Protein AF-A0A2D4EXK9-F1 (afdb_monomer_lite)

Foldseek 3Di:
DPDDDDDPDDDAAADPCLVPPRDPCVLPDLHHSDPLLSLVLVCCVVVVDDPVRLQVVLVVVVVVVVVCVVDPDDDDDDDPDVCPVSNLKNKDKAFQVCVVVVDGWHCDPVQQATPDPVGHGRDPVRIWMWIDHPVRRDTDTHHPNDPCPDDDPDD

Radius of gyration: 18.25 Å; chains: 1; bounding box: 53×38×49 Å

pLDDT: mean 78.64, std 18.6, range [35.91, 97.44]

Organism: Micrurus corallinus (NCBI:txid54390)

Sequence (155 aa):
SKIRQFQEHFQFDVCRHEVRYGCLREDSCHFAHSFIELKVWLLQQYSGMTHEDIVQESKKFWQQMEAHAGKANNNMASARTPISNTFDLQMKFVCGQCWRNGQVVEPDKDLKYCSAKAHHCWTKERRVLLVMSKAKKKWVSVRPLPSIRNFPQQY

Secondary structure (DSSP, 8-state):
--PPP--SS----B-HHHHHH--TTGGG-SSBSSHHHHHHHHHHHHH---HHHHHHHHHHHHHHHHHHHTT--S-------TTTTTSSEEEEEEEHHHHHTT----B-TTSSBBSSTT--B--TTTEEEEEEETTT---EEEPPPP---------

Structure (mmCIF, N/CA/C/O backbone):
data_AF-A0A2D4EXK9-F1
#
_entry.id   AF-A0A2D4EXK9-F1
#
loop_
_atom_site.group_PDB
_atom_site.id
_atom_site.type_symbol
_atom_site.label_atom_id
_atom_site.label_alt_id
_atom_site.label_comp_id
_atom_site.label_asym_id
_atom_site.label_entity_id
_atom_site.label_seq_id
_atom_site.pdbx_PDB_ins_code
_atom_site.Cartn_x
_atom_site.Cartn_y
_atom_site.Cartn_z
_atom_site.occupancy
_atom_site.B_iso_or_equiv
_atom_site.auth_seq_id
_atom_site.auth_comp_id
_atom_site.auth_asym_id
_atom_site.auth_atom_id
_atom_site.pdbx_PDB_model_num
ATOM 1 N N . SER A 1 1 ? -33.416 5.804 -0.409 1.00 42.03 1 SER A N 1
ATOM 2 C CA . SER A 1 1 ? -31.988 6.178 -0.365 1.00 42.03 1 SER A CA 1
ATOM 3 C C . SER A 1 1 ? -31.678 6.817 0.976 1.00 42.03 1 SER A C 1
ATOM 5 O O . SER A 1 1 ? -32.310 7.809 1.300 1.00 42.03 1 SER A O 1
ATOM 7 N N . LYS A 1 2 ? -30.800 6.230 1.804 1.00 47.56 2 LYS A N 1
ATOM 8 C CA . LYS A 1 2 ? -30.391 6.857 3.075 1.00 47.56 2 LYS A CA 1
ATOM 9 C C . LYS A 1 2 ? -29.375 7.952 2.753 1.00 47.56 2 LYS A C 1
ATOM 11 O O . LYS A 1 2 ? -28.249 7.641 2.373 1.00 47.56 2 LYS A O 1
ATOM 16 N N . ILE A 1 3 ? -29.815 9.204 2.821 1.00 54.78 3 ILE A N 1
ATOM 17 C CA . ILE A 1 3 ? -28.968 10.381 2.614 1.00 54.78 3 ILE A CA 1
ATOM 18 C C . ILE A 1 3 ? -27.988 10.438 3.792 1.00 54.78 3 ILE A C 1
ATOM 20 O O . ILE A 1 3 ? -28.413 10.423 4.947 1.00 54.78 3 ILE A O 1
ATOM 24 N N . ARG A 1 4 ? -26.680 10.405 3.509 1.00 56.69 4 ARG A N 1
ATOM 25 C CA . ARG A 1 4 ? -25.647 10.565 4.541 1.00 56.69 4 ARG A CA 1
ATOM 26 C C . ARG A 1 4 ? -25.551 12.048 4.911 1.00 56.69 4 ARG A C 1
ATOM 28 O O . ARG A 1 4 ? -25.691 12.910 4.051 1.00 56.69 4 ARG A O 1
ATOM 35 N N . GLN A 1 5 ? -25.338 12.321 6.193 1.00 47.66 5 GLN A N 1
ATOM 36 C CA . GLN A 1 5 ? -25.198 13.667 6.745 1.00 47.66 5 GLN A CA 1
ATOM 37 C C . GLN A 1 5 ? -23.952 14.348 6.152 1.00 47.66 5 GLN A C 1
ATOM 39 O O . GLN A 1 5 ? -22.886 13.733 6.113 1.00 47.66 5 GLN A O 1
ATOM 44 N N . PHE A 1 6 ? -24.095 15.587 5.675 1.00 45.97 6 PHE A N 1
ATOM 45 C CA . PHE A 1 6 ? -22.991 16.384 5.135 1.00 45.97 6 PHE A CA 1
ATOM 46 C C . PHE A 1 6 ? -22.005 16.699 6.267 1.00 45.97 6 PHE A C 1
ATOM 48 O O . PHE A 1 6 ? -22.327 17.452 7.184 1.00 45.97 6 PHE A O 1
ATOM 55 N N . GLN A 1 7 ? -20.830 16.073 6.239 1.00 49.00 7 GLN A N 1
ATOM 56 C CA . GLN A 1 7 ? -19.702 16.442 7.090 1.00 49.00 7 GLN A CA 1
ATOM 57 C C . GLN A 1 7 ? -18.693 17.202 6.231 1.00 49.00 7 GLN A C 1
ATOM 59 O O . GLN A 1 7 ? -18.334 16.731 5.156 1.00 49.00 7 GLN A O 1
ATOM 64 N N . GLU A 1 8 ? -18.217 18.354 6.714 1.00 44.00 8 GLU A N 1
ATOM 65 C CA . GLU A 1 8 ? -17.171 19.159 6.050 1.00 44.00 8 GLU A CA 1
ATOM 66 C C . GLU A 1 8 ? -15.844 18.402 5.868 1.00 44.00 8 GLU A C 1
ATOM 68 O O . GLU A 1 8 ? -14.995 18.800 5.075 1.00 44.00 8 GLU A O 1
ATOM 73 N N . HIS A 1 9 ? -15.670 17.287 6.580 1.00 51.09 9 HIS A N 1
ATOM 74 C CA . HIS A 1 9 ? -14.499 16.431 6.497 1.00 51.09 9 HIS A CA 1
ATOM 75 C C . HIS A 1 9 ? -14.706 15.370 5.414 1.00 51.09 9 HIS A C 1
ATOM 77 O O . HIS A 1 9 ? -15.666 14.599 5.449 1.00 51.09 9 HIS A O 1
ATOM 83 N N . PHE A 1 10 ? -13.781 15.338 4.456 1.00 58.25 10 PHE A N 1
ATOM 84 C CA . PHE A 1 10 ? -13.729 14.406 3.333 1.00 58.25 10 PHE A CA 1
ATOM 85 C C . PHE A 1 10 ? -14.131 12.975 3.720 1.00 58.25 10 PHE A C 1
ATOM 87 O O . PHE A 1 10 ? -13.501 12.337 4.565 1.00 58.25 10 PHE A O 1
ATOM 94 N N . GLN A 1 11 ? -15.177 12.447 3.082 1.00 66.06 11 GLN A N 1
ATOM 95 C CA . GLN A 1 11 ? -15.652 11.098 3.364 1.00 66.06 11 GLN A CA 1
ATOM 96 C C . GLN A 1 11 ? -14.914 10.082 2.488 1.00 66.06 11 GLN A C 1
ATOM 98 O O . GLN A 1 11 ? -15.2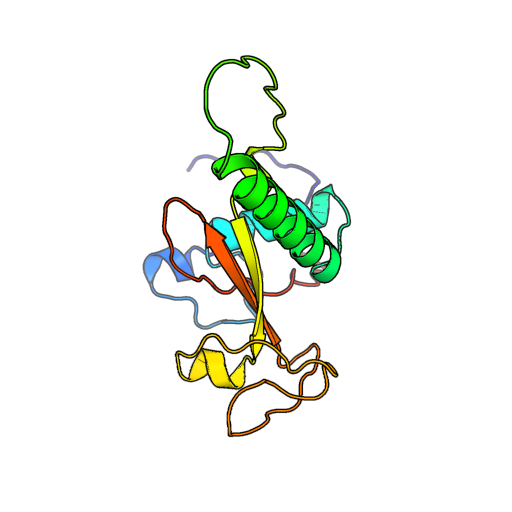44 9.895 1.317 1.00 66.06 11 GLN A O 1
ATOM 103 N N . PHE A 1 12 ? -13.936 9.380 3.062 1.00 80.44 12 PHE A N 1
ATOM 104 C CA . PHE A 1 12 ? -13.441 8.148 2.454 1.00 80.44 12 PHE A CA 1
ATOM 105 C C . PHE A 1 12 ? -14.542 7.082 2.498 1.00 80.44 12 PHE A C 1
ATOM 107 O O . PHE A 1 12 ? -15.149 6.844 3.543 1.00 80.44 12 PHE A O 1
ATOM 114 N N . ASP A 1 13 ? -14.789 6.421 1.368 1.00 88.44 13 ASP A N 1
ATOM 115 C CA . ASP A 1 13 ? -15.736 5.307 1.269 1.00 88.44 13 ASP A CA 1
ATOM 116 C C . ASP A 1 13 ? -15.156 4.190 0.388 1.00 88.44 13 ASP A C 1
ATOM 118 O O . ASP A 1 13 ? -14.157 4.367 -0.324 1.00 88.44 13 ASP A O 1
ATOM 122 N N . VAL A 1 14 ? -15.782 3.018 0.453 1.00 90.94 14 VAL A N 1
ATOM 123 C CA . VAL A 1 14 ? -15.419 1.858 -0.361 1.00 90.94 14 VAL A CA 1
ATOM 124 C C . VAL A 1 14 ? -15.911 2.048 -1.800 1.00 90.94 14 VAL A C 1
ATOM 126 O O . VAL A 1 14 ? -17.042 2.469 -2.053 1.00 90.94 14 VAL A O 1
ATOM 129 N N . CYS A 1 15 ? -15.066 1.696 -2.766 1.00 91.31 15 CYS A N 1
ATOM 130 C CA . CYS A 1 15 ? -15.364 1.737 -4.187 1.00 91.31 15 CYS A CA 1
ATOM 131 C C . CYS A 1 15 ? -16.507 0.773 -4.514 1.00 91.31 15 CYS A C 1
ATOM 133 O O . CYS A 1 15 ? -16.359 -0.447 -4.438 1.00 91.31 15 CYS A O 1
ATOM 135 N N . ARG A 1 16 ? -17.650 1.316 -4.947 1.00 91.81 16 ARG A N 1
ATOM 136 C CA . ARG A 1 16 ? -18.813 0.504 -5.342 1.00 91.81 16 ARG A CA 1
ATOM 137 C C . ARG A 1 16 ? -18.525 -0.420 -6.529 1.00 91.81 16 ARG A C 1
ATOM 139 O O . ARG A 1 16 ? -19.092 -1.505 -6.592 1.00 91.81 16 ARG A O 1
ATOM 146 N N . HIS A 1 17 ? -17.662 0.005 -7.454 1.00 92.38 17 HIS A N 1
ATOM 147 C CA . HIS A 1 17 ? -17.269 -0.808 -8.607 1.00 92.38 17 HIS A CA 1
ATOM 148 C C . HIS A 1 17 ? -16.417 -2.000 -8.179 1.00 92.38 17 HIS A C 1
ATOM 150 O O . HIS A 1 17 ? -16.689 -3.111 -8.618 1.00 92.38 17 HIS A O 1
ATOM 156 N N . GLU A 1 18 ? -15.464 -1.792 -7.264 1.00 92.50 18 GLU A N 1
ATOM 157 C CA . GLU A 1 18 ? -14.636 -2.877 -6.730 1.00 92.50 18 GLU A CA 1
ATOM 158 C C . GLU A 1 18 ? -15.495 -3.965 -6.082 1.00 92.50 18 GLU A C 1
ATOM 160 O O . GLU A 1 18 ? -15.351 -5.140 -6.399 1.00 92.50 18 GLU A O 1
ATOM 165 N N . VAL A 1 19 ? -16.454 -3.563 -5.241 1.00 86.56 19 VAL A N 1
ATOM 166 C CA . VAL A 1 19 ? -17.332 -4.496 -4.517 1.00 86.56 19 VAL A CA 1
ATOM 167 C C . VAL A 1 19 ? -18.185 -5.356 -5.456 1.00 86.56 19 VAL A C 1
ATOM 169 O O . VAL A 1 19 ? -18.559 -6.465 -5.080 1.00 86.56 19 VAL A O 1
ATOM 172 N N . ARG A 1 20 ? -18.529 -4.856 -6.650 1.00 86.56 20 ARG A N 1
ATOM 173 C CA . ARG A 1 20 ? -19.508 -5.509 -7.529 1.00 86.56 20 ARG A CA 1
ATOM 174 C C . ARG A 1 20 ? -18.901 -6.194 -8.752 1.00 86.56 20 ARG A C 1
ATOM 176 O O . ARG A 1 20 ? -19.369 -7.268 -9.111 1.00 86.56 20 ARG A O 1
ATOM 183 N N . TYR A 1 21 ? -17.909 -5.576 -9.391 1.00 88.19 21 TYR A N 1
ATOM 184 C CA . TYR A 1 21 ? -17.396 -6.000 -10.701 1.00 88.19 21 TYR A CA 1
ATOM 185 C C . TYR A 1 21 ? -15.861 -5.961 -10.815 1.00 88.19 21 TYR A C 1
ATOM 187 O O . TYR A 1 21 ? -15.330 -6.358 -11.847 1.00 88.19 21 TYR A O 1
ATOM 195 N N . GLY A 1 22 ? -15.153 -5.486 -9.784 1.00 89.06 22 GLY A N 1
ATOM 196 C CA . GLY A 1 22 ? -13.740 -5.113 -9.880 1.00 89.06 22 GLY A CA 1
ATOM 197 C C . GLY A 1 22 ? -13.561 -3.715 -10.485 1.00 89.06 22 GLY A C 1
ATOM 198 O O . GLY A 1 22 ? -14.231 -3.330 -11.448 1.00 89.06 22 GLY A O 1
ATOM 199 N N . CYS A 1 23 ? -12.692 -2.902 -9.889 1.00 92.12 23 CYS A N 1
ATOM 200 C CA . CYS A 1 23 ? -12.464 -1.532 -10.322 1.00 92.12 23 CYS A CA 1
ATOM 201 C C . CYS A 1 23 ? -11.330 -1.444 -11.350 1.00 92.12 23 CYS A C 1
ATOM 203 O O . CYS A 1 23 ? -10.160 -1.616 -11.024 1.00 92.12 23 CYS A O 1
ATOM 205 N N . LEU A 1 24 ? -11.669 -1.039 -12.576 1.00 91.31 24 LEU A N 1
ATOM 206 C CA . LEU A 1 24 ? -10.706 -0.860 -13.674 1.00 91.31 24 LEU A CA 1
ATOM 207 C C . LEU A 1 24 ? -9.762 0.343 -13.507 1.00 91.31 24 LEU A C 1
ATOM 209 O O . LEU A 1 24 ? -8.861 0.529 -14.315 1.00 91.31 24 LEU A O 1
ATOM 213 N N . ARG A 1 25 ? -9.985 1.202 -12.504 1.00 87.75 25 ARG A N 1
ATOM 214 C CA . ARG A 1 25 ? -9.104 2.354 -12.245 1.00 87.75 25 ARG A CA 1
ATOM 215 C C . ARG A 1 25 ? -7.853 1.974 -11.460 1.00 87.75 25 ARG A C 1
ATOM 217 O O . ARG A 1 25 ? -6.945 2.796 -11.405 1.00 87.75 25 ARG A O 1
ATOM 224 N N . GLU A 1 26 ? -7.822 0.786 -10.850 1.00 86.88 26 GLU A N 1
ATOM 225 C CA . GLU A 1 26 ? -6.676 0.280 -10.085 1.00 86.88 26 GLU A CA 1
ATOM 226 C C . GLU A 1 26 ? -6.121 1.349 -9.118 1.00 86.88 26 GLU A C 1
ATOM 228 O O . GLU A 1 26 ? -6.859 1.884 -8.283 1.00 86.88 26 GLU A O 1
ATOM 233 N N . ASP A 1 27 ? -4.849 1.723 -9.266 1.00 86.31 27 ASP A N 1
ATOM 234 C CA . ASP A 1 27 ? -4.174 2.722 -8.437 1.00 86.31 27 ASP A CA 1
ATOM 235 C C . ASP A 1 27 ? -4.711 4.150 -8.613 1.00 86.31 27 ASP A C 1
ATOM 237 O O . ASP A 1 27 ? -4.573 4.972 -7.710 1.00 86.31 27 ASP A O 1
ATOM 241 N N . SER A 1 28 ? -5.418 4.430 -9.710 1.00 86.81 28 SER A N 1
ATOM 242 C CA . SER A 1 28 ? -6.056 5.729 -9.975 1.00 86.81 28 SER A CA 1
ATOM 243 C C . SER A 1 28 ? -7.449 5.870 -9.341 1.00 86.81 28 SER A C 1
ATOM 245 O O . SER A 1 28 ? -8.123 6.886 -9.525 1.00 86.81 28 SER A O 1
ATOM 247 N N . CYS A 1 29 ? -7.945 4.862 -8.614 1.00 89.31 29 CYS A N 1
ATOM 248 C CA . CYS A 1 29 ? -9.229 4.966 -7.924 1.00 89.31 29 CYS A CA 1
ATOM 249 C C . CYS A 1 29 ? -9.113 5.770 -6.620 1.00 89.31 29 CYS A C 1
ATOM 251 O O . CYS A 1 29 ? -8.310 5.449 -5.749 1.00 89.31 29 CYS A O 1
ATOM 253 N N . HIS A 1 30 ? -9.974 6.771 -6.436 1.00 88.25 30 HIS A N 1
ATOM 254 C CA . HIS A 1 30 ? -9.989 7.605 -5.225 1.00 88.25 30 HIS A CA 1
ATOM 255 C C . HIS A 1 30 ? -10.789 7.002 -4.057 1.00 88.25 30 HIS A C 1
ATOM 257 O O . HIS A 1 30 ? -10.809 7.564 -2.967 1.00 88.25 30 HIS A O 1
ATOM 263 N N . PHE A 1 31 ? -11.450 5.865 -4.274 1.00 90.06 31 PHE A N 1
ATOM 264 C CA . PHE A 1 31 ? -12.186 5.133 -3.245 1.00 90.06 31 PHE A CA 1
ATOM 265 C C . PHE A 1 31 ? -11.409 3.888 -2.825 1.00 90.06 31 PHE A C 1
ATOM 267 O O . PHE A 1 31 ? -10.656 3.324 -3.622 1.00 90.06 31 PHE A O 1
ATOM 274 N N . ALA A 1 32 ? -11.621 3.428 -1.595 1.00 92.00 32 ALA A N 1
ATOM 275 C CA . ALA A 1 32 ? -10.937 2.248 -1.083 1.00 92.00 32 ALA A CA 1
ATOM 276 C C . ALA A 1 32 ? -11.484 0.964 -1.731 1.00 92.00 32 ALA A C 1
ATOM 278 O O . ALA A 1 32 ? -12.688 0.751 -1.807 1.00 92.00 32 ALA A O 1
ATOM 279 N N . HIS A 1 33 ? -10.620 0.064 -2.166 1.00 92.81 33 HIS A N 1
ATOM 280 C CA . HIS A 1 33 ? -10.930 -1.234 -2.759 1.00 92.81 33 HIS A CA 1
ATOM 281 C C . HIS A 1 33 ? -11.151 -2.325 -1.708 1.00 92.81 33 HIS A C 1
ATOM 283 O O . HIS A 1 33 ? -11.544 -3.447 -2.008 1.00 92.81 33 HIS A O 1
ATOM 289 N N . SER A 1 34 ? -10.938 -2.009 -0.433 1.00 89.94 34 SER A N 1
ATOM 290 C CA . SER A 1 34 ? -11.287 -2.905 0.659 1.00 89.94 34 SER A CA 1
ATOM 291 C C . SER A 1 34 ? -11.553 -2.137 1.947 1.00 89.94 34 SER A C 1
ATOM 293 O O . SER A 1 34 ? -11.079 -1.020 2.144 1.00 89.94 34 SER A O 1
ATOM 295 N N . PHE A 1 35 ? -12.267 -2.770 2.879 1.00 88.69 35 PHE A N 1
ATOM 296 C CA . PHE A 1 35 ? -12.443 -2.222 4.226 1.00 88.69 35 PHE A CA 1
ATOM 297 C C . PHE A 1 35 ? -11.117 -2.037 4.969 1.00 88.69 35 PHE A C 1
ATOM 299 O O . PHE A 1 35 ? -11.012 -1.154 5.814 1.00 88.69 35 PHE A O 1
ATOM 306 N N . ILE A 1 36 ? -10.117 -2.879 4.687 1.00 88.69 36 ILE A N 1
ATOM 307 C CA . ILE A 1 36 ? -8.806 -2.758 5.324 1.00 88.69 36 ILE A CA 1
ATOM 308 C C . ILE A 1 36 ? -8.030 -1.568 4.760 1.00 88.69 36 ILE A C 1
ATOM 310 O O . ILE A 1 36 ? -7.477 -0.798 5.537 1.00 88.69 36 ILE A O 1
ATOM 314 N N . GLU A 1 37 ? -8.078 -1.354 3.444 1.00 90.06 37 GLU A N 1
ATOM 315 C CA . GLU A 1 37 ? -7.521 -0.157 2.810 1.00 90.06 37 GLU A CA 1
ATOM 316 C C . GLU A 1 37 ? -8.178 1.113 3.364 1.00 90.06 37 GLU A C 1
ATOM 318 O O . GLU A 1 37 ? -7.473 2.010 3.817 1.00 90.06 37 GLU A O 1
ATOM 323 N N . LEU A 1 3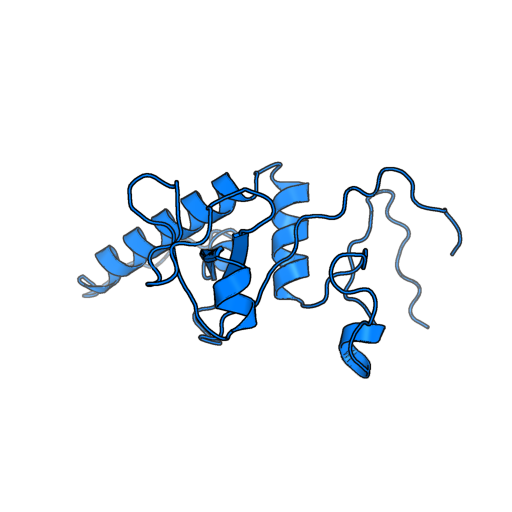8 ? -9.515 1.137 3.460 1.00 89.25 38 LEU A N 1
ATOM 324 C CA . LEU A 1 38 ? -10.249 2.257 4.054 1.00 89.25 38 LEU A CA 1
ATOM 325 C C . LEU A 1 38 ? -9.790 2.548 5.490 1.00 89.25 38 LEU A C 1
ATOM 327 O O . LEU A 1 38 ? -9.542 3.698 5.841 1.00 89.25 38 LEU A O 1
ATOM 331 N N . LYS A 1 39 ? -9.642 1.512 6.324 1.00 87.56 39 LYS A N 1
ATOM 332 C CA . LYS A 1 39 ? -9.163 1.671 7.706 1.00 87.56 39 LYS A CA 1
ATOM 333 C C . LYS A 1 39 ? -7.757 2.267 7.770 1.00 87.56 39 LYS A C 1
ATOM 335 O O . LYS A 1 39 ? -7.520 3.137 8.602 1.00 87.56 39 LYS A O 1
ATOM 340 N N . VAL A 1 40 ? -6.840 1.822 6.912 1.00 87.00 40 VAL A N 1
ATOM 341 C CA . VAL A 1 40 ? -5.462 2.340 6.882 1.00 87.00 40 VAL A CA 1
ATOM 342 C C . VAL A 1 40 ? -5.419 3.780 6.365 1.00 87.00 40 VAL A C 1
ATOM 344 O O . VAL A 1 40 ? -4.627 4.581 6.857 1.00 87.00 40 VAL A O 1
ATOM 347 N N . TRP A 1 41 ? -6.275 4.142 5.411 1.00 88.44 41 TRP A N 1
ATOM 348 C CA . TRP A 1 41 ? -6.401 5.523 4.937 1.00 88.44 41 TRP A CA 1
ATOM 349 C C . TRP A 1 41 ? -6.933 6.462 6.020 1.00 88.44 41 TRP A C 1
ATOM 351 O O . TRP A 1 41 ? -6.353 7.522 6.248 1.00 88.44 41 TRP A O 1
ATOM 361 N N . LEU A 1 42 ? -7.981 6.050 6.739 1.00 86.00 42 LEU A N 1
ATOM 362 C CA . LEU A 1 42 ? -8.511 6.816 7.869 1.00 86.00 42 LEU A CA 1
ATOM 363 C C . LEU A 1 42 ? -7.474 6.954 8.988 1.00 86.00 42 LEU A C 1
ATOM 365 O O . LEU A 1 42 ? -7.328 8.040 9.539 1.00 86.00 42 LEU A O 1
ATOM 369 N N . LEU A 1 43 ? -6.721 5.889 9.289 1.00 84.12 43 LEU A N 1
ATOM 370 C CA . LEU A 1 43 ? -5.635 5.951 10.267 1.00 84.12 43 LEU A CA 1
ATOM 371 C C . LEU A 1 43 ? -4.624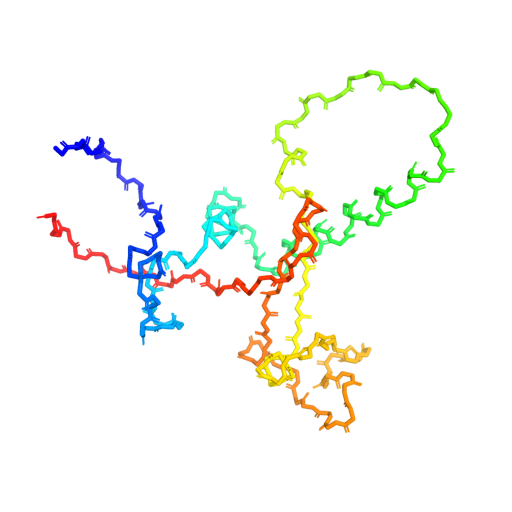 7.040 9.892 1.00 84.12 43 LEU A C 1
ATOM 373 O O . LEU A 1 43 ? -4.376 7.917 10.707 1.00 84.12 43 LEU A O 1
ATOM 377 N N . GLN A 1 44 ? -4.119 7.038 8.654 1.00 85.69 44 GLN A N 1
ATOM 378 C CA . GLN A 1 44 ? -3.178 8.061 8.173 1.00 85.69 44 GLN A CA 1
ATOM 379 C C . GLN A 1 44 ? -3.737 9.481 8.273 1.00 85.69 44 GLN A C 1
ATOM 381 O O . GLN A 1 44 ? -3.015 10.406 8.633 1.00 85.69 44 GLN A O 1
ATOM 386 N N . GLN A 1 45 ? -5.016 9.664 7.948 1.00 83.06 45 GLN A N 1
ATOM 387 C CA . GLN A 1 45 ? -5.648 10.980 7.966 1.00 83.06 45 GLN A CA 1
ATOM 388 C C . GLN A 1 45 ? -5.842 11.529 9.376 1.00 83.06 45 GLN A C 1
ATOM 390 O O . GLN A 1 45 ? -5.557 12.699 9.606 1.00 83.06 45 GLN A O 1
ATOM 395 N N . TYR A 1 46 ? -6.289 10.701 10.321 1.00 82.38 46 TYR A N 1
ATOM 396 C CA . TYR A 1 46 ? -6.551 11.163 11.684 1.00 82.38 46 TYR A CA 1
ATOM 397 C C . TYR A 1 46 ? -5.297 11.234 12.556 1.00 82.38 46 TYR A C 1
ATOM 399 O O . TYR A 1 46 ? -5.237 12.082 13.441 1.00 82.38 46 TYR A O 1
ATOM 407 N N . SER A 1 47 ? -4.309 10.359 12.343 1.00 80.81 47 SER A N 1
ATOM 408 C CA . SER A 1 47 ? -3.078 10.364 13.144 1.00 80.81 47 SER A CA 1
ATOM 409 C C . SER A 1 47 ? -1.947 11.191 12.532 1.00 80.81 47 SER A C 1
ATOM 411 O O . SER A 1 47 ? -0.969 11.468 13.222 1.00 80.81 47 SER A O 1
ATOM 413 N N . GLY A 1 48 ? -2.035 11.549 11.246 1.00 80.31 48 GLY A N 1
ATOM 414 C CA . GLY A 1 48 ? -0.943 12.191 10.508 1.00 80.31 48 GLY A CA 1
ATOM 4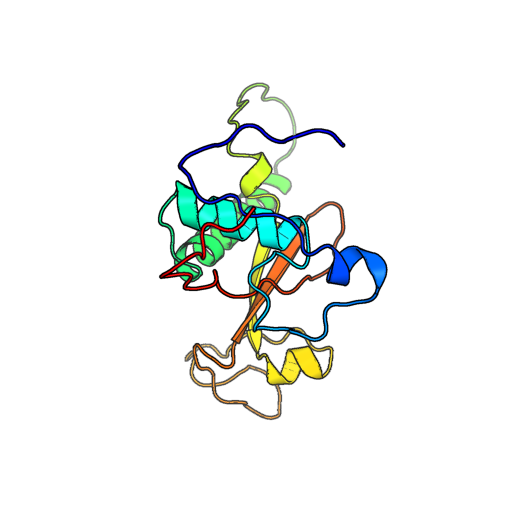15 C C . GLY A 1 48 ? 0.280 11.288 10.296 1.00 80.31 48 GLY A C 1
ATOM 416 O O . GLY A 1 48 ? 1.307 11.761 9.814 1.00 80.31 48 GLY A O 1
ATOM 417 N N . MET A 1 49 ? 0.197 10.003 10.656 1.00 82.81 49 MET A N 1
ATOM 418 C CA . MET A 1 49 ? 1.309 9.062 10.522 1.00 82.81 49 MET A CA 1
ATOM 419 C C . MET A 1 49 ? 1.587 8.734 9.058 1.00 82.81 49 MET A C 1
ATOM 421 O O . MET A 1 49 ? 0.666 8.530 8.258 1.00 82.81 49 MET A O 1
ATOM 425 N N . THR A 1 50 ? 2.868 8.605 8.718 1.00 83.81 50 THR A N 1
ATOM 426 C CA . THR A 1 50 ? 3.272 8.148 7.387 1.00 83.81 50 THR A CA 1
ATOM 427 C C . THR A 1 50 ? 3.048 6.643 7.227 1.00 83.81 50 THR A C 1
ATOM 429 O O . THR A 1 50 ? 2.869 5.903 8.199 1.00 83.81 50 THR A O 1
ATOM 432 N N . HIS A 1 51 ? 3.079 6.155 5.982 1.00 80.06 51 HIS A N 1
ATOM 433 C CA . HIS A 1 51 ? 3.012 4.713 5.729 1.00 80.06 51 HIS A CA 1
ATOM 434 C C . HIS A 1 51 ? 4.145 3.960 6.442 1.00 80.06 51 HIS A C 1
ATOM 436 O O . HIS A 1 51 ? 3.944 2.847 6.926 1.00 80.06 51 HIS A O 1
ATOM 442 N N . GLU A 1 52 ? 5.335 4.552 6.485 1.00 85.44 52 GLU A N 1
ATOM 443 C CA . GLU A 1 52 ? 6.506 4.012 7.160 1.00 85.44 52 GLU A CA 1
ATOM 444 C C . GLU A 1 52 ? 6.276 3.869 8.663 1.00 85.44 52 GLU A C 1
ATOM 446 O O . GLU A 1 52 ? 6.510 2.785 9.203 1.00 85.44 52 GLU A O 1
ATOM 451 N N . ASP A 1 53 ? 5.755 4.912 9.310 1.00 85.81 53 ASP A N 1
ATOM 452 C CA . ASP A 1 53 ? 5.504 4.914 10.754 1.00 85.81 53 ASP A CA 1
ATOM 453 C C . ASP A 1 53 ? 4.482 3.842 11.133 1.00 85.81 53 ASP A C 1
ATOM 455 O O . ASP A 1 53 ? 4.677 3.091 12.088 1.00 85.81 53 ASP A O 1
ATOM 459 N N . ILE A 1 54 ? 3.412 3.712 10.342 1.00 83.94 54 ILE A N 1
ATOM 460 C CA . ILE A 1 54 ? 2.368 2.708 10.579 1.00 83.94 54 ILE A CA 1
ATOM 461 C C . ILE A 1 54 ? 2.943 1.288 10.472 1.00 83.94 54 ILE A C 1
ATOM 463 O O . ILE A 1 54 ? 2.632 0.429 11.300 1.00 83.94 54 ILE A O 1
ATOM 467 N N . VAL A 1 55 ? 3.803 1.027 9.480 1.00 87.06 55 VAL A N 1
ATOM 468 C CA . VAL A 1 55 ? 4.465 -0.279 9.330 1.00 87.06 55 VAL A CA 1
ATOM 469 C C . VAL A 1 55 ? 5.414 -0.553 10.493 1.00 87.06 55 VAL A C 1
ATOM 471 O O . VAL A 1 55 ? 5.437 -1.673 11.006 1.00 87.06 55 VAL A O 1
ATOM 474 N N . GLN A 1 56 ? 6.196 0.438 10.919 1.00 85.56 56 GLN A N 1
ATOM 475 C CA . GLN A 1 56 ? 7.101 0.285 12.057 1.00 85.56 56 GLN A CA 1
ATOM 476 C C . GLN A 1 56 ? 6.336 -0.008 13.350 1.00 85.56 56 GLN A C 1
ATOM 478 O O . GLN A 1 56 ? 6.713 -0.923 14.082 1.00 85.56 56 GLN A O 1
ATOM 483 N N . GLU A 1 57 ? 5.243 0.708 13.604 1.00 83.38 57 GLU A N 1
ATOM 484 C CA . GLU A 1 57 ? 4.442 0.527 14.814 1.00 83.38 57 GLU A CA 1
ATOM 485 C C . GLU A 1 57 ? 3.709 -0.821 14.822 1.00 83.38 57 GLU A C 1
ATOM 487 O O . GLU A 1 57 ? 3.735 -1.539 15.821 1.00 83.38 57 GLU A O 1
ATOM 492 N N . SER A 1 58 ? 3.166 -1.239 13.671 1.00 83.75 58 SER A N 1
ATOM 493 C CA . SER A 1 58 ? 2.608 -2.585 13.489 1.00 83.75 58 SER A CA 1
ATOM 494 C C . SER A 1 58 ? 3.643 -3.676 13.794 1.00 83.75 58 SER A C 1
ATOM 496 O O . SER A 1 58 ? 3.345 -4.617 14.534 1.00 83.75 58 SER A O 1
ATOM 498 N N . LYS A 1 59 ? 4.880 -3.544 13.291 1.00 84.50 59 LYS A N 1
ATOM 499 C CA . LYS A 1 59 ? 5.957 -4.509 13.569 1.00 84.50 59 LYS A CA 1
ATOM 500 C C . LYS A 1 59 ? 6.283 -4.594 15.062 1.00 84.50 59 LYS A C 1
ATOM 502 O O . LYS A 1 59 ? 6.386 -5.705 15.579 1.00 84.50 59 LYS A O 1
ATOM 507 N N . LYS A 1 60 ? 6.405 -3.456 15.758 1.00 82.94 60 LYS A N 1
ATOM 508 C CA . LYS A 1 60 ? 6.664 -3.427 17.210 1.00 82.94 60 LYS A CA 1
ATOM 509 C C . LYS A 1 60 ? 5.541 -4.101 17.996 1.00 82.94 60 LYS A C 1
ATOM 511 O O . LYS A 1 60 ? 5.822 -4.932 18.857 1.00 82.94 60 LYS A O 1
ATOM 516 N N . PHE A 1 61 ? 4.286 -3.778 17.680 1.00 80.38 61 PHE A N 1
ATOM 517 C CA . PHE A 1 61 ? 3.123 -4.354 18.353 1.00 80.38 61 PHE A CA 1
ATOM 518 C C . PHE A 1 61 ? 3.071 -5.880 18.196 1.00 80.38 61 PHE A C 1
ATOM 520 O O . PHE A 1 61 ? 2.862 -6.602 19.171 1.00 80.38 61 PHE A O 1
ATOM 527 N N . TRP A 1 62 ? 3.331 -6.388 16.986 1.00 75.31 62 TRP A N 1
ATOM 528 C CA . TRP A 1 62 ? 3.372 -7.830 16.732 1.00 75.31 62 TRP A CA 1
ATOM 529 C C . TRP A 1 62 ? 4.520 -8.531 17.459 1.00 75.31 62 TRP A C 1
ATOM 531 O O . TRP A 1 62 ? 4.283 -9.555 18.094 1.00 75.31 62 TRP A O 1
ATOM 541 N N . GLN A 1 63 ? 5.725 -7.956 17.445 1.00 81.00 63 GLN A N 1
ATOM 542 C CA . GLN A 1 63 ? 6.871 -8.504 18.183 1.00 81.00 63 GLN A CA 1
ATOM 543 C C . GLN A 1 63 ? 6.606 -8.562 19.693 1.00 81.00 63 GLN A C 1
ATOM 545 O O . GLN A 1 63 ? 6.925 -9.559 20.340 1.00 81.00 63 GLN A O 1
ATOM 550 N N . GLN A 1 64 ? 5.989 -7.518 20.258 1.00 76.88 64 GLN A N 1
ATOM 551 C CA . GLN A 1 64 ? 5.592 -7.500 21.667 1.00 76.88 64 GLN A CA 1
ATOM 552 C C . GLN A 1 64 ? 4.535 -8.572 21.957 1.00 76.88 64 GLN A C 1
ATOM 554 O O . GLN A 1 64 ? 4.691 -9.337 22.907 1.00 76.88 64 GLN A O 1
ATOM 559 N N . MET A 1 65 ? 3.496 -8.697 21.125 1.00 71.69 65 MET A N 1
ATOM 560 C CA . MET A 1 65 ? 2.495 -9.755 21.298 1.00 71.69 65 MET A CA 1
ATOM 561 C C . MET A 1 65 ? 3.102 -11.162 21.241 1.00 71.69 65 MET A C 1
ATOM 563 O O . MET A 1 65 ? 2.745 -11.999 22.067 1.00 71.69 65 MET A O 1
ATOM 567 N N . GLU A 1 66 ? 4.014 -11.435 20.306 1.00 71.94 66 GLU A N 1
ATOM 568 C CA . GLU A 1 66 ? 4.689 -12.737 20.196 1.00 71.94 66 GLU A CA 1
ATOM 569 C C . GLU A 1 66 ? 5.578 -13.025 21.416 1.00 71.94 66 GLU A C 1
ATOM 571 O O . GLU A 1 66 ? 5.545 -14.134 21.952 1.00 71.94 66 GLU A O 1
ATOM 576 N N . ALA A 1 67 ? 6.297 -12.019 21.924 1.00 65.56 67 ALA A N 1
ATOM 577 C CA . ALA A 1 67 ? 7.109 -12.143 23.136 1.00 65.56 67 ALA A CA 1
ATOM 578 C C . ALA A 1 67 ? 6.264 -12.405 24.400 1.00 65.56 67 ALA A C 1
ATOM 580 O O . ALA A 1 67 ? 6.688 -13.143 25.294 1.00 65.56 67 ALA A O 1
ATOM 581 N N . HIS A 1 68 ? 5.055 -11.841 24.471 1.00 59.31 68 HIS A N 1
ATOM 582 C CA . HIS A 1 68 ? 4.127 -12.042 25.587 1.00 59.31 68 HIS A CA 1
ATOM 583 C C . HIS A 1 68 ? 3.261 -13.310 25.452 1.00 59.31 68 HIS A C 1
ATOM 585 O O . HIS A 1 68 ? 2.790 -13.831 26.464 1.00 59.31 68 HIS A O 1
ATOM 591 N N . ALA A 1 69 ? 3.103 -13.872 24.248 1.00 57.91 69 ALA A N 1
ATOM 592 C CA . ALA A 1 69 ? 2.367 -15.121 24.022 1.00 57.91 69 ALA A CA 1
ATOM 593 C C . ALA A 1 69 ? 3.056 -16.358 24.636 1.00 57.91 69 ALA A C 1
ATOM 595 O O . ALA A 1 69 ? 2.386 -17.342 24.943 1.00 57.91 69 ALA A O 1
ATOM 596 N N . GLY A 1 70 ? 4.372 -16.300 24.875 1.00 49.12 70 GLY A N 1
ATOM 597 C CA . GLY A 1 70 ? 5.141 -17.363 25.536 1.00 49.12 70 GLY A CA 1
ATOM 598 C C . GLY A 1 70 ? 5.044 -17.394 27.071 1.00 49.12 70 GLY A C 1
ATOM 599 O O . GLY A 1 70 ? 5.606 -18.295 27.689 1.00 49.12 70 GLY A O 1
ATOM 600 N N . LYS A 1 71 ? 4.355 -16.431 27.706 1.00 50.00 71 LYS A N 1
ATOM 601 C CA . LYS A 1 71 ? 4.216 -16.323 29.175 1.00 50.00 71 LYS A CA 1
ATOM 602 C C . LYS A 1 71 ? 2.761 -16.134 29.627 1.00 50.00 71 LYS A C 1
ATOM 604 O O . LYS A 1 71 ? 2.482 -15.345 30.522 1.00 50.00 71 LYS A O 1
ATOM 609 N N . ALA A 1 72 ? 1.819 -16.863 29.036 1.00 42.91 72 ALA A N 1
ATOM 610 C CA . ALA A 1 72 ? 0.429 -16.850 29.492 1.00 42.91 72 ALA A CA 1
ATOM 611 C C . ALA A 1 72 ? 0.154 -17.990 30.491 1.00 42.91 72 ALA A C 1
ATOM 613 O O . ALA A 1 72 ? -0.509 -18.969 30.162 1.00 42.91 72 ALA A O 1
ATOM 614 N N . ASN A 1 73 ? 0.641 -17.843 31.728 1.00 43.62 73 ASN A N 1
ATOM 615 C CA . ASN A 1 73 ? -0.039 -18.411 32.891 1.00 43.62 73 ASN A CA 1
ATOM 616 C C . ASN A 1 73 ? -0.517 -17.256 33.779 1.00 43.62 73 ASN A C 1
ATOM 618 O O . ASN A 1 73 ? 0.294 -16.532 34.341 1.00 43.62 73 ASN A O 1
ATOM 622 N N . ASN A 1 74 ? -1.842 -17.165 33.883 1.00 46.81 74 ASN A N 1
ATOM 623 C CA . ASN A 1 74 ? -2.652 -16.435 34.854 1.00 46.81 74 ASN A CA 1
ATOM 624 C C . ASN A 1 74 ? -2.576 -14.897 34.947 1.00 46.81 74 ASN A C 1
ATOM 626 O O . ASN A 1 74 ? -1.544 -14.289 35.192 1.00 46.81 74 ASN A O 1
ATOM 630 N N . ASN A 1 75 ? -3.784 -14.321 34.899 1.00 51.47 75 ASN A N 1
ATOM 631 C CA . ASN A 1 75 ? -4.192 -13.000 35.374 1.00 51.47 75 ASN A CA 1
ATOM 632 C C . ASN A 1 75 ? -3.501 -11.762 34.782 1.00 51.47 75 ASN A C 1
ATOM 634 O O . ASN A 1 75 ? -2.527 -11.259 35.324 1.00 51.47 75 ASN A O 1
ATOM 638 N N . MET A 1 76 ? -4.195 -11.098 33.853 1.00 38.78 76 MET A N 1
ATOM 639 C CA . MET A 1 76 ? -4.702 -9.769 34.202 1.00 38.78 76 MET A CA 1
ATOM 640 C C . MET A 1 76 ? -5.886 -9.358 33.329 1.00 38.78 76 MET A C 1
ATOM 642 O O . MET A 1 76 ? -5.810 -9.287 32.104 1.00 38.78 76 MET A O 1
ATOM 646 N N . ALA A 1 77 ? -6.987 -9.054 34.006 1.00 46.53 77 ALA A N 1
ATOM 647 C CA . ALA A 1 77 ? -7.991 -8.143 33.502 1.00 46.53 77 ALA A CA 1
ATOM 648 C C . ALA A 1 77 ? -7.389 -6.735 33.341 1.00 46.53 77 ALA A C 1
ATOM 650 O O . ALA A 1 77 ? -6.512 -6.336 34.101 1.00 46.53 77 ALA A O 1
ATOM 651 N N . SER A 1 78 ? -7.990 -5.964 32.433 1.00 47.03 78 SER A N 1
ATOM 652 C CA . SER A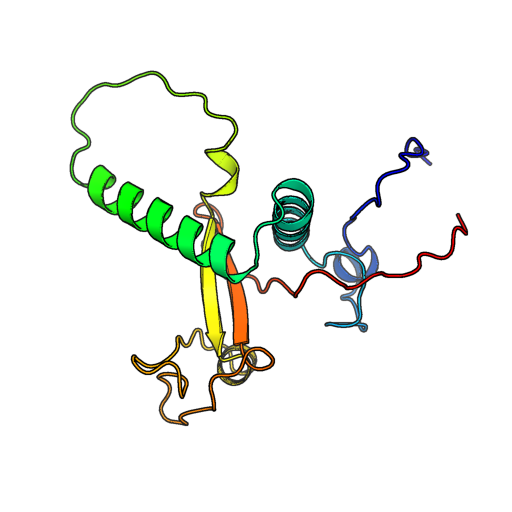 1 78 ? -7.899 -4.501 32.326 1.00 47.03 78 SER A CA 1
ATOM 653 C C . SER A 1 78 ? -6.763 -3.916 31.477 1.00 47.03 78 SER A C 1
ATOM 655 O O . SER A 1 78 ? -5.735 -3.476 31.971 1.00 47.03 78 SER A O 1
ATOM 657 N N . ALA A 1 79 ? -7.051 -3.765 30.183 1.00 37.19 79 ALA A N 1
ATOM 658 C CA . ALA A 1 79 ? -6.885 -2.485 29.495 1.00 37.19 79 ALA A CA 1
ATOM 659 C C . ALA A 1 79 ? -7.819 -2.467 28.276 1.00 37.19 79 ALA A C 1
ATOM 661 O O . ALA A 1 79 ? -7.479 -2.933 27.192 1.00 37.19 79 ALA A O 1
ATOM 662 N N . ARG A 1 80 ? -9.037 -1.939 28.446 1.00 45.91 80 ARG A N 1
ATOM 663 C CA . ARG A 1 80 ? -9.856 -1.501 27.308 1.00 45.91 80 ARG A CA 1
ATOM 664 C C . ARG A 1 80 ? -9.226 -0.225 26.744 1.00 45.91 80 ARG A C 1
ATOM 666 O O . ARG A 1 80 ? -9.695 0.871 27.029 1.00 45.91 80 ARG A O 1
ATOM 673 N N . THR A 1 81 ? -8.157 -0.358 25.966 1.00 39.66 81 THR A N 1
ATOM 674 C CA . THR A 1 81 ? -7.680 0.716 25.092 1.00 39.66 81 THR A CA 1
ATOM 675 C C . THR A 1 81 ? -8.383 0.578 23.736 1.00 39.66 81 THR A C 1
ATOM 677 O O . THR A 1 81 ? -8.238 -0.449 23.072 1.00 39.66 81 THR A O 1
ATOM 680 N N . PRO A 1 82 ? -9.136 1.590 23.265 1.00 42.72 82 PRO A N 1
ATOM 681 C CA . PRO A 1 82 ? -9.789 1.550 21.948 1.00 42.72 82 PRO A CA 1
ATOM 682 C C . PRO A 1 82 ? -8.799 1.442 20.765 1.00 42.72 82 PRO A C 1
ATOM 684 O O . PRO A 1 82 ? -9.212 1.183 19.638 1.00 42.72 82 PRO A O 1
ATOM 687 N N . ILE A 1 83 ? -7.494 1.570 21.032 1.00 44.09 83 ILE A N 1
ATOM 688 C CA . ILE A 1 83 ? -6.369 1.477 20.086 1.00 44.09 83 ILE A CA 1
ATOM 689 C C . ILE A 1 83 ? -5.928 0.012 19.845 1.00 44.09 83 ILE A C 1
ATOM 691 O O . ILE A 1 83 ? -5.269 -0.295 18.856 1.00 44.09 83 ILE A O 1
ATOM 695 N N . SER A 1 84 ? -6.330 -0.943 20.694 1.00 49.72 84 SER A N 1
ATOM 696 C CA . SER A 1 84 ? -5.961 -2.362 20.529 1.00 49.72 84 SER A CA 1
ATOM 697 C C . SER A 1 84 ? -6.475 -2.969 19.210 1.00 49.72 84 SER A C 1
ATOM 699 O O . SER A 1 84 ? -5.809 -3.809 18.608 1.00 49.72 84 SER A O 1
ATOM 701 N N . ASN A 1 85 ? -7.614 -2.490 18.702 1.00 55.59 85 ASN A N 1
ATOM 702 C CA . ASN A 1 85 ? -8.222 -3.001 17.471 1.00 55.59 85 ASN A CA 1
ATOM 703 C C . ASN A 1 85 ? -7.600 -2.440 16.180 1.00 55.59 85 ASN A C 1
ATOM 705 O O . ASN A 1 85 ? -7.876 -2.974 15.103 1.00 55.59 85 ASN A O 1
ATOM 709 N N . THR A 1 86 ? -6.807 -1.363 16.248 1.00 56.69 86 THR A N 1
ATOM 710 C CA . THR A 1 86 ? -6.188 -0.762 15.053 1.00 56.69 86 THR A CA 1
ATOM 711 C C . THR A 1 86 ? -4.884 -1.448 14.656 1.00 56.69 86 THR A C 1
ATOM 713 O O . THR A 1 86 ? -4.539 -1.412 13.478 1.00 56.69 86 THR A O 1
ATOM 716 N N . PHE A 1 87 ? -4.202 -2.124 15.589 1.00 60.88 87 PHE A N 1
ATOM 717 C CA . PHE A 1 87 ? -2.882 -2.726 15.353 1.00 60.88 87 PHE A CA 1
ATOM 718 C C . PHE A 1 87 ? -2.831 -4.262 15.415 1.00 60.88 87 PHE A C 1
ATOM 720 O O . PHE A 1 87 ? -1.764 -4.830 15.201 1.00 60.88 87 PHE A O 1
ATOM 727 N N . ASP A 1 88 ? -3.965 -4.972 15.530 1.00 70.88 88 ASP A N 1
ATOM 728 C CA . ASP A 1 88 ? -4.043 -6.433 15.258 1.00 70.88 88 ASP A CA 1
ATOM 729 C C . ASP A 1 88 ? -3.884 -6.779 13.751 1.00 70.88 88 ASP A C 1
ATOM 731 O O . ASP A 1 88 ? -4.384 -7.772 13.211 1.00 70.88 88 ASP A O 1
ATOM 735 N N . LEU A 1 89 ? -3.199 -5.897 13.031 1.00 79.94 89 LEU A N 1
ATOM 736 C CA . LEU A 1 89 ? -2.897 -5.953 11.618 1.00 79.94 89 LEU A CA 1
ATOM 737 C C . LEU A 1 89 ? -1.386 -6.069 11.491 1.00 79.94 89 LEU A C 1
ATOM 739 O O . LEU A 1 89 ? -0.656 -5.191 11.946 1.00 79.94 89 LEU A O 1
ATOM 743 N N . GLN A 1 90 ? -0.915 -7.153 10.890 1.00 88.06 90 GLN A N 1
ATOM 744 C CA . GLN A 1 90 ? 0.476 -7.280 10.493 1.00 88.06 90 GLN A CA 1
ATOM 745 C C . GLN A 1 90 ? 0.661 -6.501 9.195 1.00 88.06 90 GLN A C 1
ATOM 747 O O . GLN A 1 90 ? -0.090 -6.700 8.236 1.00 88.06 90 GLN A O 1
ATOM 752 N N . MET A 1 91 ? 1.640 -5.603 9.169 1.00 90.94 91 MET A N 1
ATOM 753 C CA . MET A 1 91 ? 1.878 -4.714 8.037 1.00 90.94 91 MET A CA 1
ATOM 754 C C . MET A 1 91 ? 3.338 -4.784 7.605 1.00 90.94 91 MET A C 1
ATOM 756 O O . MET A 1 91 ? 4.246 -4.806 8.439 1.00 90.94 91 MET A O 1
ATOM 760 N N . LYS A 1 92 ? 3.580 -4.821 6.294 1.00 93.38 92 LYS A N 1
ATOM 761 C CA . LYS A 1 92 ? 4.939 -4.768 5.743 1.00 93.38 92 LYS A CA 1
ATOM 762 C C . LYS A 1 92 ? 4.976 -4.296 4.303 1.00 93.38 92 LYS A C 1
ATOM 764 O O . LYS A 1 92 ? 4.044 -4.519 3.537 1.00 93.38 92 LYS A O 1
ATOM 769 N N . PHE A 1 93 ? 6.100 -3.695 3.935 1.00 95.62 93 PHE A N 1
ATOM 770 C CA . PHE A 1 93 ? 6.418 -3.424 2.544 1.00 95.62 93 PHE A CA 1
ATOM 771 C C . PHE A 1 93 ? 7.038 -4.646 1.880 1.00 95.62 93 PHE A C 1
ATOM 773 O O . PHE A 1 93 ? 7.932 -5.279 2.441 1.00 95.62 93 PHE A O 1
ATOM 780 N N . VAL A 1 94 ? 6.595 -4.924 0.659 1.00 96.62 94 VAL A N 1
ATOM 781 C CA . VAL A 1 94 ? 7.151 -5.967 -0.208 1.00 96.62 94 VAL A CA 1
ATOM 782 C C . VAL A 1 94 ? 7.454 -5.419 -1.595 1.00 96.62 94 VAL A C 1
ATOM 784 O O . VAL A 1 94 ? 6.970 -4.354 -1.972 1.00 96.62 94 VAL A O 1
ATOM 787 N N . CYS A 1 95 ? 8.223 -6.165 -2.380 1.00 97.31 95 CYS A N 1
ATOM 788 C CA . CYS A 1 95 ? 8.490 -5.832 -3.771 1.00 97.31 95 CYS A CA 1
ATOM 789 C C . CYS A 1 95 ? 7.214 -5.977 -4.610 1.00 97.31 95 CYS A C 1
ATOM 791 O O . CYS A 1 95 ? 6.635 -7.060 -4.689 1.00 97.31 95 CYS A O 1
ATOM 793 N N . GLY A 1 96 ? 6.808 -4.906 -5.290 1.00 95.62 96 GLY A N 1
ATOM 794 C CA . GLY A 1 96 ? 5.624 -4.884 -6.145 1.00 95.62 96 GLY A CA 1
ATOM 795 C C . GLY A 1 96 ? 5.742 -5.783 -7.373 1.00 95.62 96 GLY A C 1
ATOM 796 O O . GLY A 1 96 ? 4.755 -6.391 -7.776 1.00 95.62 96 GLY A O 1
ATOM 797 N N . GLN A 1 97 ? 6.947 -5.940 -7.934 1.00 96.56 97 GLN A N 1
ATOM 798 C CA . GLN A 1 97 ? 7.173 -6.875 -9.042 1.00 96.56 97 GLN A CA 1
ATOM 799 C C . GLN A 1 97 ? 6.977 -8.328 -8.587 1.00 96.56 97 GLN A C 1
ATOM 801 O O . GLN A 1 97 ? 6.288 -9.092 -9.254 1.00 96.56 97 GLN A O 1
ATOM 806 N N . CYS A 1 98 ? 7.532 -8.699 -7.429 1.00 97.44 98 CYS A N 1
ATOM 807 C CA . CYS A 1 98 ? 7.336 -10.031 -6.855 1.00 97.44 98 CYS A CA 1
ATOM 808 C C . CYS A 1 98 ? 5.871 -10.265 -6.467 1.00 97.44 98 CYS A C 1
ATOM 810 O O . CYS A 1 98 ? 5.339 -11.341 -6.722 1.00 97.44 98 CYS A O 1
ATOM 812 N N . TRP A 1 99 ? 5.201 -9.247 -5.919 1.00 96.19 99 TRP A N 1
ATOM 813 C CA . TRP A 1 99 ? 3.794 -9.340 -5.537 1.00 96.19 99 TRP A CA 1
ATOM 814 C C . TRP A 1 99 ? 2.876 -9.597 -6.733 1.00 96.19 99 TRP A C 1
ATOM 816 O O . TRP A 1 99 ? 2.015 -10.470 -6.656 1.00 96.19 99 TRP A O 1
ATOM 826 N N . ARG A 1 100 ? 3.109 -8.923 -7.868 1.00 94.19 100 ARG A N 1
ATOM 827 C CA . ARG A 1 100 ? 2.399 -9.206 -9.129 1.00 94.19 100 ARG A CA 1
ATOM 828 C C . ARG A 1 100 ? 2.606 -10.645 -9.618 1.00 94.19 100 ARG A C 1
ATOM 830 O O . ARG A 1 100 ? 1.717 -11.198 -10.251 1.00 94.19 100 ARG A O 1
ATOM 837 N N . ASN A 1 101 ? 3.726 -11.266 -9.251 1.00 95.19 101 ASN A N 1
ATOM 838 C CA . ASN A 1 101 ? 4.019 -12.676 -9.512 1.00 95.19 101 ASN A CA 1
ATOM 839 C C . ASN A 1 101 ? 3.539 -13.620 -8.386 1.00 95.19 101 ASN A C 1
ATOM 841 O O . ASN A 1 101 ? 3.936 -14.783 -8.350 1.00 95.19 101 ASN A O 1
ATOM 845 N N . GLY A 1 102 ? 2.729 -13.137 -7.438 1.00 94.00 102 GLY A N 1
ATOM 846 C CA . GLY A 1 102 ? 2.183 -13.933 -6.334 1.00 94.00 102 GLY A CA 1
ATOM 847 C C . GLY A 1 102 ? 3.153 -14.190 -5.175 1.00 94.00 102 GLY A C 1
ATOM 848 O O . GLY A 1 102 ? 2.884 -15.044 -4.332 1.00 94.00 102 GLY A O 1
ATOM 849 N N . GLN A 1 103 ? 4.277 -13.473 -5.107 1.00 95.62 103 GLN A N 1
ATOM 850 C CA . GLN A 1 103 ? 5.306 -13.668 -4.085 1.00 95.62 103 GLN A CA 1
ATOM 851 C C . GLN A 1 103 ? 5.346 -12.512 -3.076 1.00 95.62 103 GLN A C 1
ATOM 853 O O . GLN A 1 103 ? 5.385 -11.336 -3.434 1.00 95.62 103 GLN A O 1
ATOM 858 N N . VAL A 1 104 ? 5.420 -12.851 -1.788 1.00 95.62 104 VAL A N 1
ATOM 859 C CA . VAL A 1 104 ? 5.595 -11.893 -0.684 1.00 95.62 104 VAL A CA 1
ATOM 860 C C . VAL A 1 104 ? 7.089 -11.782 -0.380 1.00 95.62 104 VAL A C 1
ATOM 862 O O . VAL A 1 104 ? 7.626 -12.575 0.387 1.00 95.62 104 VAL A O 1
ATOM 865 N N . VAL A 1 105 ? 7.769 -10.824 -1.015 1.00 97.12 105 VAL A N 1
ATOM 866 C CA . VAL A 1 105 ? 9.234 -10.671 -0.927 1.00 97.12 105 VAL A CA 1
ATOM 867 C C . VAL A 1 105 ? 9.606 -9.343 -0.279 1.00 97.12 105 VAL A C 1
ATOM 869 O O . VAL A 1 105 ? 9.291 -8.278 -0.808 1.00 97.12 105 VAL A O 1
ATOM 872 N N . GLU A 1 106 ? 10.312 -9.418 0.844 1.00 96.19 106 GLU A N 1
ATOM 873 C CA . GLU A 1 106 ? 10.829 -8.280 1.614 1.00 96.19 106 GLU A CA 1
ATOM 874 C C . GLU A 1 106 ? 12.175 -7.767 1.057 1.00 96.19 106 GLU A C 1
ATOM 876 O O . GLU A 1 106 ? 12.806 -8.461 0.243 1.00 96.19 106 GLU A O 1
ATOM 881 N N . PRO A 1 107 ? 12.614 -6.547 1.426 1.00 96.50 107 PRO A N 1
ATOM 882 C CA . PRO A 1 107 ? 13.900 -6.026 0.976 1.00 96.50 107 PRO A CA 1
ATOM 883 C C . PRO A 1 107 ? 15.079 -6.821 1.539 1.00 96.50 107 PRO A C 1
ATOM 885 O O . PRO A 1 107 ? 14.949 -7.545 2.528 1.00 96.50 107 PRO A O 1
ATOM 888 N N . ASP A 1 108 ? 16.238 -6.667 0.905 1.00 95.44 108 ASP A N 1
ATOM 889 C CA . ASP A 1 108 ? 17.515 -7.038 1.504 1.00 95.44 108 ASP A CA 1
ATOM 890 C C . ASP A 1 108 ? 17.864 -6.138 2.709 1.00 95.44 108 ASP A C 1
ATOM 892 O O . ASP A 1 108 ? 17.150 -5.191 3.050 1.00 95.44 108 ASP A O 1
ATOM 896 N N . LYS A 1 109 ? 18.971 -6.460 3.389 1.00 93.69 109 LYS A N 1
ATOM 897 C CA . LYS A 1 109 ? 19.424 -5.724 4.581 1.00 93.69 109 LYS A CA 1
ATOM 898 C C . LYS A 1 109 ? 19.824 -4.277 4.274 1.00 93.69 109 LYS A C 1
ATOM 900 O O . LYS A 1 109 ? 19.679 -3.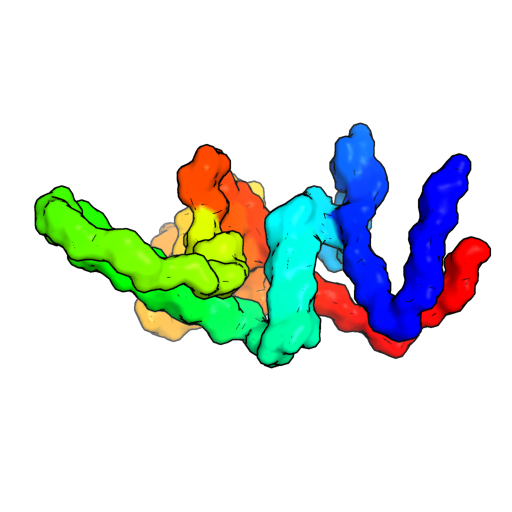426 5.145 1.00 93.69 109 LYS A O 1
ATOM 905 N N . ASP A 1 110 ? 20.287 -4.011 3.055 1.00 94.38 110 ASP A N 1
ATOM 906 C CA . ASP A 1 110 ? 20.784 -2.698 2.632 1.00 94.38 110 ASP A CA 1
ATOM 907 C C . ASP A 1 110 ? 19.670 -1.808 2.057 1.00 94.38 110 ASP A C 1
ATOM 909 O O . ASP A 1 110 ? 19.925 -0.661 1.687 1.00 94.38 110 ASP A O 1
ATOM 913 N N . LEU A 1 111 ? 18.439 -2.332 1.966 1.00 93.19 111 LEU A N 1
ATOM 914 C CA . LEU A 1 111 ? 17.274 -1.694 1.350 1.00 93.19 111 LEU A CA 1
ATOM 915 C C . LEU A 1 111 ? 17.531 -1.238 -0.096 1.00 93.19 111 LEU A C 1
ATOM 917 O O . LEU A 1 111 ? 16.895 -0.292 -0.566 1.00 93.19 111 LEU A O 1
ATOM 921 N N . LYS A 1 112 ? 18.453 -1.901 -0.806 1.00 96.31 112 LYS A N 1
ATOM 922 C CA . LYS A 1 112 ? 18.798 -1.577 -2.201 1.00 96.31 112 LYS A CA 1
ATOM 923 C C . LYS A 1 112 ? 17.985 -2.406 -3.180 1.00 96.31 112 LYS A C 1
ATOM 925 O O . LYS A 1 112 ? 17.509 -1.882 -4.190 1.00 96.31 112 LYS A O 1
ATOM 930 N N . TYR A 1 113 ? 17.788 -3.682 -2.864 1.00 97.44 113 TYR A N 1
ATOM 931 C CA . TYR A 1 113 ? 17.048 -4.618 -3.698 1.00 97.44 113 TYR A CA 1
ATOM 932 C C . TYR A 1 113 ? 16.047 -5.427 -2.876 1.00 97.44 113 TYR A C 1
ATOM 934 O O . TYR A 1 113 ? 16.070 -5.456 -1.647 1.00 97.44 113 TYR A O 1
ATOM 942 N N . CYS A 1 114 ? 15.130 -6.108 -3.558 1.00 97.19 114 CYS A N 1
ATOM 943 C CA . CYS A 1 114 ? 14.361 -7.173 -2.931 1.00 97.19 114 CYS A CA 1
ATOM 944 C C . CYS A 1 114 ? 15.229 -8.421 -2.718 1.00 97.19 114 CYS A C 1
ATOM 946 O O . CYS A 1 114 ? 16.124 -8.698 -3.514 1.00 97.19 114 CYS A O 1
ATOM 948 N N . SER A 1 115 ? 14.885 -9.232 -1.719 1.00 97.25 115 SER A N 1
ATOM 949 C CA . SER A 1 115 ? 15.585 -10.486 -1.391 1.00 97.25 115 SER A CA 1
ATOM 950 C C . SER A 1 115 ? 15.335 -11.653 -2.365 1.00 97.25 115 SER A C 1
ATOM 952 O O . SER A 1 115 ? 15.877 -12.740 -2.178 1.00 97.25 115 SER A O 1
ATOM 954 N N . ALA A 1 116 ? 14.521 -11.466 -3.411 1.00 96.25 116 ALA A N 1
ATOM 955 C CA . ALA A 1 116 ? 14.327 -12.485 -4.442 1.00 96.25 116 ALA A CA 1
ATOM 956 C C . ALA A 1 116 ? 15.560 -12.617 -5.343 1.00 96.25 116 ALA A C 1
ATOM 958 O O . ALA A 1 116 ? 16.282 -11.653 -5.572 1.00 96.25 116 ALA A O 1
ATOM 959 N N . LYS A 1 117 ? 15.708 -13.790 -5.971 1.00 94.88 117 LYS A N 1
ATOM 960 C CA . LYS A 1 117 ? 16.800 -14.115 -6.906 1.00 94.88 117 LYS A CA 1
ATOM 961 C C . LYS A 1 117 ? 17.000 -13.086 -8.030 1.00 94.88 117 LYS A C 1
ATOM 963 O O . LYS A 1 117 ? 18.107 -12.933 -8.522 1.00 94.88 117 LYS A O 1
ATOM 968 N N . ALA A 1 118 ? 15.937 -12.406 -8.454 1.00 94.44 118 ALA A N 1
ATOM 969 C CA . ALA A 1 118 ? 15.998 -11.402 -9.516 1.00 94.44 118 ALA A CA 1
ATOM 970 C C . ALA A 1 118 ? 16.515 -10.024 -9.053 1.00 94.44 118 ALA A C 1
ATOM 972 O O . ALA A 1 118 ? 16.741 -9.170 -9.903 1.00 94.44 118 ALA A O 1
ATOM 973 N N . HIS A 1 119 ? 16.677 -9.788 -7.742 1.00 95.50 119 HIS A N 1
ATOM 974 C CA . HIS A 1 119 ? 17.202 -8.541 -7.167 1.00 95.50 119 HIS A CA 1
ATOM 975 C C . HIS A 1 119 ? 16.575 -7.263 -7.756 1.00 95.50 119 HIS A C 1
ATOM 977 O O . HIS A 1 119 ? 17.260 -6.363 -8.233 1.00 95.50 119 HIS A O 1
ATOM 983 N N . HIS A 1 120 ? 15.244 -7.154 -7.735 1.00 97.19 120 HIS A N 1
ATOM 984 C CA . HIS A 1 120 ? 14.567 -5.939 -8.195 1.00 97.19 120 HIS A CA 1
ATOM 985 C C . HIS A 1 120 ? 14.933 -4.735 -7.321 1.00 97.19 120 HIS A C 1
ATOM 987 O O . HIS A 1 120 ? 14.923 -4.850 -6.096 1.00 97.19 120 HIS A O 1
ATOM 993 N N . CYS A 1 121 ? 15.169 -3.571 -7.936 1.00 97.31 121 CYS A N 1
ATOM 994 C CA . CYS A 1 121 ? 15.457 -2.332 -7.211 1.00 97.31 121 CYS A CA 1
ATOM 995 C C . CYS A 1 121 ? 14.358 -1.997 -6.196 1.00 97.31 121 CYS A C 1
ATOM 997 O O . CYS A 1 121 ? 13.164 -2.002 -6.525 1.00 97.31 121 CYS A O 1
ATOM 999 N N . TRP A 1 122 ? 14.779 -1.661 -4.981 1.00 96.62 122 TRP A N 1
ATOM 1000 C CA . TRP A 1 122 ? 13.901 -1.277 -3.889 1.00 96.62 122 TRP A CA 1
ATOM 1001 C C . TRP A 1 122 ? 13.696 0.241 -3.878 1.00 96.62 122 TRP A C 1
ATOM 1003 O O . TRP A 1 122 ? 14.542 0.997 -3.413 1.00 96.62 122 TRP A O 1
ATOM 1013 N N . THR A 1 123 ? 12.565 0.701 -4.418 1.00 94.06 123 THR A N 1
ATOM 1014 C CA . THR A 1 123 ? 12.189 2.127 -4.423 1.00 94.06 123 THR A CA 1
ATOM 1015 C C . THR A 1 123 ? 10.790 2.328 -3.849 1.00 94.06 123 THR A C 1
ATOM 1017 O O . THR A 1 123 ? 10.011 1.378 -3.714 1.00 94.06 123 THR A O 1
ATOM 1020 N N . LYS A 1 124 ? 10.451 3.575 -3.509 1.00 90.19 124 LYS A N 1
ATOM 1021 C CA . LYS A 1 124 ? 9.164 3.930 -2.895 1.00 90.19 124 LYS A CA 1
ATOM 1022 C C . LYS A 1 124 ? 7.965 3.623 -3.799 1.00 90.19 124 LYS A C 1
ATOM 1024 O O . LYS A 1 124 ? 6.909 3.260 -3.290 1.00 90.19 124 LYS A O 1
ATOM 1029 N N . GLU A 1 125 ? 8.151 3.706 -5.109 1.00 89.44 125 GLU A N 1
ATOM 1030 C CA . GLU A 1 125 ? 7.143 3.478 -6.154 1.00 89.44 125 GLU A CA 1
ATOM 1031 C C . GLU A 1 125 ? 7.025 1.995 -6.520 1.00 89.44 125 GLU A C 1
ATOM 1033 O O . GLU A 1 125 ? 6.024 1.557 -7.078 1.00 89.44 125 GLU A O 1
ATOM 1038 N N . ARG A 1 126 ? 8.065 1.205 -6.229 1.00 92.44 126 ARG A N 1
ATOM 1039 C CA . ARG A 1 126 ? 8.134 -0.223 -6.570 1.00 92.44 126 ARG A CA 1
ATOM 1040 C C . ARG A 1 126 ? 7.786 -1.137 -5.407 1.00 92.44 126 ARG A C 1
ATOM 1042 O O . ARG A 1 126 ? 7.780 -2.354 -5.586 1.00 92.44 126 ARG A O 1
ATOM 1049 N N . ARG A 1 127 ? 7.511 -0.584 -4.228 1.00 94.12 127 ARG A N 1
ATOM 1050 C CA . ARG A 1 127 ? 7.080 -1.336 -3.047 1.00 94.12 127 ARG A CA 1
ATOM 1051 C C . ARG A 1 127 ? 5.563 -1.277 -2.892 1.00 94.12 127 ARG A C 1
ATOM 1053 O O . ARG A 1 127 ? 4.933 -0.274 -3.207 1.00 94.12 127 ARG A O 1
ATOM 1060 N N . VAL A 1 128 ? 4.993 -2.341 -2.349 1.00 94.88 128 VAL A N 1
ATOM 1061 C CA . VAL A 1 128 ? 3.564 -2.457 -2.047 1.00 94.88 128 VAL A CA 1
ATOM 1062 C C . VAL A 1 128 ? 3.413 -2.656 -0.549 1.00 94.88 128 VAL A C 1
ATOM 1064 O O . VAL A 1 128 ? 4.127 -3.470 0.039 1.00 94.88 128 VAL A O 1
ATOM 1067 N N . LEU A 1 129 ? 2.502 -1.910 0.077 1.00 94.44 129 LEU A N 1
ATOM 1068 C CA . LEU A 1 129 ? 2.123 -2.160 1.461 1.00 94.44 129 LEU A CA 1
ATOM 1069 C C . LEU A 1 129 ? 1.154 -3.340 1.494 1.00 94.44 129 LEU A C 1
ATOM 1071 O O . LEU A 1 129 ? 0.076 -3.278 0.906 1.00 94.44 129 LEU A O 1
ATOM 1075 N N . LEU A 1 130 ? 1.524 -4.400 2.204 1.00 94.56 130 LEU A N 1
ATOM 1076 C CA . LEU A 1 130 ? 0.630 -5.505 2.505 1.00 94.56 130 LEU A CA 1
ATOM 1077 C C . LEU A 1 130 ? 0.164 -5.432 3.951 1.00 94.56 130 LEU A C 1
ATOM 1079 O O . LEU A 1 130 ? 0.941 -5.134 4.861 1.00 94.56 130 LEU A O 1
ATOM 1083 N N . VAL A 1 131 ? -1.109 -5.756 4.142 1.00 91.38 131 VAL A N 1
ATOM 1084 C CA . VAL A 1 131 ? -1.771 -5.804 5.440 1.00 91.38 131 VAL A CA 1
ATOM 1085 C C . VAL A 1 131 ? -2.469 -7.144 5.593 1.00 91.38 131 VAL A C 1
ATOM 1087 O O . VAL A 1 131 ? -3.153 -7.611 4.681 1.00 91.38 131 VAL A O 1
ATOM 1090 N N . MET A 1 132 ? -2.305 -7.761 6.755 1.00 89.00 132 MET A N 1
ATOM 1091 C CA . MET A 1 132 ? -2.941 -9.021 7.106 1.00 89.00 132 MET A CA 1
ATOM 1092 C C . MET A 1 132 ? -3.505 -8.929 8.517 1.00 89.00 132 MET A C 1
ATOM 1094 O O . MET A 1 132 ? -2.789 -8.602 9.455 1.00 89.00 132 MET A O 1
ATOM 1098 N N . SER A 1 133 ? -4.787 -9.245 8.689 1.00 82.12 133 SER A N 1
ATOM 1099 C CA . SER A 1 133 ? -5.359 -9.394 10.027 1.00 82.12 133 SER A CA 1
ATOM 1100 C C . SER A 1 133 ? -5.135 -10.803 10.565 1.00 82.12 133 SER A C 1
ATOM 1102 O O . SER A 1 133 ? -5.143 -11.780 9.803 1.00 82.12 133 SER A O 1
ATOM 1104 N N . LYS A 1 134 ? -5.034 -10.923 11.891 1.00 74.25 134 LYS A N 1
ATOM 1105 C CA . LYS A 1 134 ? -4.912 -12.216 12.579 1.00 74.25 134 LYS A CA 1
ATOM 1106 C C . LYS A 1 134 ? -6.053 -13.182 12.247 1.00 74.25 134 LYS A C 1
ATOM 1108 O O . LYS A 1 134 ? -5.824 -14.376 12.074 1.00 74.25 134 LYS A O 1
ATOM 1113 N N . ALA A 1 135 ? -7.270 -12.655 12.103 1.00 77.12 135 ALA A N 1
ATOM 1114 C CA . ALA A 1 135 ? -8.462 -13.447 11.810 1.00 77.12 135 ALA A CA 1
ATOM 1115 C C . ALA A 1 135 ? -8.484 -14.016 10.382 1.00 77.12 135 ALA A C 1
ATOM 1117 O O . ALA A 1 135 ? -8.903 -15.153 10.187 1.00 77.12 135 ALA A O 1
ATOM 1118 N N . LYS A 1 136 ? -8.060 -13.236 9.374 1.00 77.25 136 LYS A N 1
ATOM 1119 C CA . LYS A 1 136 ? -8.184 -13.641 7.961 1.00 77.25 136 LYS A CA 1
ATOM 1120 C C . LYS A 1 136 ? -6.932 -14.305 7.399 1.00 77.25 136 LYS A C 1
ATOM 1122 O O . LYS A 1 136 ? -7.049 -14.980 6.382 1.00 77.25 136 LYS A O 1
ATOM 1127 N N . LYS A 1 137 ? -5.758 -14.086 8.009 1.00 83.81 137 LYS A N 1
ATOM 1128 C CA . LYS A 1 137 ? -4.455 -14.643 7.584 1.00 83.81 137 LYS A CA 1
ATOM 1129 C C . LYS A 1 137 ? -4.186 -14.537 6.072 1.00 83.81 137 LYS A C 1
ATOM 1131 O O . LYS A 1 137 ? -3.530 -15.386 5.479 1.00 83.81 137 LYS A O 1
ATOM 1136 N N . LYS A 1 138 ? -4.723 -13.492 5.440 1.00 88.00 138 LYS A N 1
ATOM 1137 C CA . LYS A 1 138 ? -4.589 -13.219 4.012 1.00 88.00 138 LYS A CA 1
ATOM 1138 C C . LYS A 1 138 ? -3.975 -11.843 3.833 1.00 88.00 138 LYS A C 1
ATOM 1140 O O . LYS A 1 138 ? -4.481 -10.871 4.394 1.00 88.00 138 LYS A O 1
ATOM 1145 N N . TRP A 1 139 ? -2.921 -11.782 3.029 1.00 91.88 139 TRP A N 1
ATOM 1146 C CA . TRP A 1 139 ? -2.317 -10.526 2.611 1.00 91.88 139 TRP A CA 1
ATOM 1147 C C . TRP A 1 139 ? -3.231 -9.791 1.638 1.00 91.88 139 TRP A C 1
ATOM 1149 O O . TRP A 1 139 ? -3.709 -10.362 0.655 1.00 91.88 139 TRP A O 1
ATOM 1159 N N . VAL A 1 140 ? -3.465 -8.519 1.932 1.00 91.44 140 VAL A N 1
ATOM 1160 C CA . VAL A 1 140 ? -4.199 -7.586 1.081 1.00 91.44 140 VAL A CA 1
ATOM 1161 C C . VAL A 1 140 ? -3.303 -6.382 0.840 1.00 91.44 140 VAL A C 1
ATOM 1163 O O . VAL A 1 140 ? -2.714 -5.854 1.783 1.00 91.44 140 VAL A O 1
ATOM 1166 N N . SER A 1 141 ? -3.183 -5.960 -0.415 1.00 93.38 141 SER A N 1
ATOM 1167 C CA . SER A 1 141 ? -2.473 -4.732 -0.756 1.00 93.38 141 SER A CA 1
ATOM 1168 C C . SER A 1 141 ? -3.279 -3.508 -0.343 1.00 93.38 141 SER A C 1
ATOM 1170 O O . SER A 1 141 ? -4.494 -3.457 -0.534 1.00 93.38 141 SER A O 1
ATOM 1172 N N . VAL A 1 142 ? -2.584 -2.520 0.202 1.00 92.50 142 VAL A N 1
ATOM 1173 C CA . VAL A 1 142 ? -3.127 -1.206 0.536 1.00 92.50 142 VAL A CA 1
ATOM 1174 C C . VAL A 1 142 ? -2.381 -0.181 -0.295 1.00 92.50 142 VAL A C 1
ATOM 1176 O O . VAL A 1 142 ? -1.150 -0.110 -0.247 1.00 92.50 142 VAL A O 1
ATOM 1179 N N . ARG A 1 143 ? -3.124 0.591 -1.083 1.00 91.88 143 ARG A N 1
ATOM 1180 C CA . ARG A 1 143 ? -2.550 1.636 -1.922 1.00 91.88 143 ARG A CA 1
ATOM 1181 C C . ARG A 1 143 ? -2.240 2.882 -1.097 1.00 91.88 143 ARG A C 1
ATOM 1183 O O . ARG A 1 143 ? -2.843 3.080 -0.033 1.00 91.88 143 ARG A O 1
ATOM 1190 N N . PRO A 1 144 ? -1.331 3.742 -1.588 1.00 88.19 144 PRO A N 1
ATOM 1191 C CA . PRO A 1 144 ? -1.105 5.045 -0.993 1.00 88.19 144 PRO A CA 1
ATOM 1192 C C . PRO A 1 144 ? -2.404 5.834 -0.859 1.00 88.19 144 PRO A C 1
ATOM 1194 O O . PRO A 1 144 ? -3.306 5.712 -1.687 1.00 88.19 144 PRO A O 1
ATOM 1197 N N . LEU A 1 145 ? -2.475 6.668 0.177 1.00 85.25 145 LEU A N 1
ATOM 1198 C CA . LEU A 1 145 ? -3.579 7.596 0.336 1.00 85.25 145 LEU A CA 1
ATOM 1199 C C . LEU A 1 145 ? -3.627 8.510 -0.905 1.00 85.25 145 LEU A C 1
ATOM 1201 O O . LEU A 1 145 ? -2.615 9.151 -1.210 1.00 85.25 145 LEU A O 1
ATOM 1205 N N . PRO A 1 146 ? -4.754 8.577 -1.636 1.00 82.25 146 PRO A N 1
ATOM 1206 C CA . PRO A 1 146 ? -4.835 9.392 -2.836 1.00 82.25 146 PRO A CA 1
ATOM 1207 C C . PRO A 1 146 ? -4.658 10.874 -2.479 1.00 82.25 146 PRO A C 1
ATOM 1209 O O . PRO A 1 146 ? -5.300 11.395 -1.568 1.00 82.25 146 PRO A O 1
ATOM 1212 N N . SER A 1 147 ? -3.781 11.566 -3.213 1.00 72.50 147 SER A N 1
ATOM 1213 C CA . SER A 1 147 ? -3.555 13.011 -3.077 1.00 72.50 147 SER A CA 1
ATOM 1214 C C . SER A 1 147 ? -4.718 13.780 -3.708 1.00 72.50 147 SER A C 1
ATOM 1216 O O . SER A 1 147 ? -4.594 14.334 -4.802 1.00 72.50 147 SER A O 1
ATOM 1218 N N . ILE A 1 148 ? -5.867 13.817 -3.040 1.00 63.34 148 ILE A N 1
ATOM 1219 C CA . ILE A 1 148 ? -7.040 14.522 -3.558 1.00 63.34 148 ILE A CA 1
ATOM 1220 C C . ILE A 1 148 ? -6.952 15.984 -3.118 1.00 63.34 148 ILE A C 1
ATOM 1222 O O . ILE A 1 148 ? -7.405 16.355 -2.041 1.00 63.34 148 ILE A O 1
ATOM 1226 N N . ARG A 1 149 ? -6.312 16.816 -3.949 1.00 53.75 149 ARG A N 1
ATOM 1227 C CA . ARG A 1 149 ? -6.169 18.261 -3.691 1.00 53.75 149 ARG A CA 1
ATOM 1228 C C . ARG A 1 149 ? -7.413 19.074 -4.051 1.00 53.75 149 ARG A C 1
ATOM 1230 O O . ARG A 1 149 ? -7.541 20.185 -3.568 1.00 53.75 149 ARG A O 1
ATOM 1237 N N . ASN A 1 150 ? -8.315 18.539 -4.874 1.00 46.59 150 ASN A N 1
ATOM 1238 C CA . ASN A 1 150 ? -9.549 19.208 -5.282 1.00 46.59 150 ASN A CA 1
ATOM 1239 C C . ASN A 1 150 ? -10.656 18.167 -5.453 1.00 46.59 150 ASN A C 1
ATOM 1241 O O . ASN A 1 150 ? -10.550 17.281 -6.303 1.00 46.59 150 ASN A O 1
ATOM 1245 N N . PHE A 1 151 ? -11.714 18.275 -4.653 1.00 51.97 151 PHE A N 1
ATOM 1246 C CA . PHE A 1 151 ? -12.939 17.513 -4.864 1.00 51.97 151 PHE A CA 1
ATOM 1247 C C . PHE A 1 151 ? -13.936 18.386 -5.633 1.00 51.97 151 PHE A C 1
ATOM 1249 O O . PHE A 1 151 ? -14.231 19.492 -5.177 1.00 51.97 151 PHE A O 1
ATOM 1256 N N . PRO A 1 152 ? -14.495 17.925 -6.764 1.00 42.66 152 PRO A N 1
ATOM 1257 C CA . PRO A 1 152 ? -15.698 18.546 -7.292 1.00 42.66 152 PRO A CA 1
ATOM 1258 C C . PRO A 1 152 ? -16.844 18.321 -6.294 1.00 42.66 152 PRO A C 1
ATOM 1260 O O . PRO A 1 152 ? -17.132 17.189 -5.915 1.00 42.66 152 PRO A O 1
ATOM 1263 N N . GLN A 1 153 ? -17.492 19.406 -5.868 1.00 44.91 153 GLN A N 1
ATOM 1264 C CA . GLN A 1 153 ? -18.606 19.423 -4.906 1.00 44.91 153 GLN A CA 1
ATOM 1265 C C . GLN A 1 153 ? -19.928 18.847 -5.453 1.00 44.91 153 GLN A C 1
ATOM 1267 O O . GLN A 1 153 ? -20.990 19.100 -4.888 1.00 44.91 153 GLN A O 1
ATOM 1272 N N . GLN A 1 154 ? -19.915 18.116 -6.565 1.00 35.91 154 GLN A N 1
ATOM 1273 C CA . GLN A 1 154 ? -21.158 17.709 -7.214 1.00 35.91 154 GLN A CA 1
ATOM 1274 C C . GLN A 1 154 ? -21.666 16.388 -6.626 1.00 35.91 154 GLN A C 1
ATOM 1276 O O . GLN A 1 154 ? -21.135 15.315 -6.916 1.00 35.91 154 GLN A O 1
ATOM 1281 N N . TYR A 1 155 ? -22.671 16.535 -5.757 1.00 38.31 155 TYR A N 1
ATOM 1282 C CA . TYR A 1 155 ? -23.568 15.492 -5.258 1.00 38.31 155 TYR A CA 1
ATOM 1283 C C . TYR A 1 155 ? -24.648 15.144 -6.281 1.00 38.31 155 TYR A C 1
ATOM 1285 O O . TYR A 1 155 ? -25.131 16.077 -6.961 1.00 38.31 155 TYR A O 1
#

InterPro domains:
  IPR000571 Zinc finger, CCCH-type [PS50103] (14-36)
  IPR039691 Zinc finger CCCH domain-containing protein A/B [PTHR14928] (1-155)